Protein AF-A0A7V9UAE3-F1 (afdb_monomer_lite)

pLDDT: mean 93.54, std 8.23, range [60.16, 98.69]

Radius of gyration: 12.97 Å; chains: 1; bounding box: 30×22×30 Å

Sequence (41 aa):
MTVNPALMELAGRRDLGVLATIKRDGRPQLSHVNFALDASR

Structure (mmCIF, N/CA/C/O backbone):
data_AF-A0A7V9UAE3-F1
#
_entry.id   AF-A0A7V9UAE3-F1
#
loop_
_atom_site.group_PDB
_atom_site.id
_atom_site.type_symbol
_atom_site.label_atom_id
_atom_site.label_alt_id
_atom_site.label_comp_id
_atom_site.label_asym_id
_atom_site.label_entity_id
_atom_site.label_seq_id
_atom_site.pdbx_PDB_ins_code
_atom_site.Cartn_x
_atom_site.Cartn_y
_atom_site.Cartn_z
_atom_site.occupancy
_atom_site.B_iso_or_equiv
_atom_site.auth_seq_id
_atom_site.auth_comp_id
_atom_site.auth_asym_id
_atom_site.auth_atom_id
_atom_site.pdbx_PDB_model_num
ATOM 1 N N . MET A 1 1 ? 11.653 13.929 -3.534 1.00 65.69 1 MET A N 1
ATOM 2 C CA . MET A 1 1 ? 11.543 12.597 -2.904 1.00 65.69 1 MET A CA 1
ATOM 3 C C . MET A 1 1 ? 12.209 11.610 -3.846 1.00 65.69 1 MET A C 1
ATOM 5 O O . MET A 1 1 ? 11.730 11.481 -4.963 1.00 65.69 1 MET A O 1
ATOM 9 N N . THR A 1 2 ? 13.336 11.007 -3.466 1.00 84.75 2 THR A N 1
ATOM 10 C CA . TH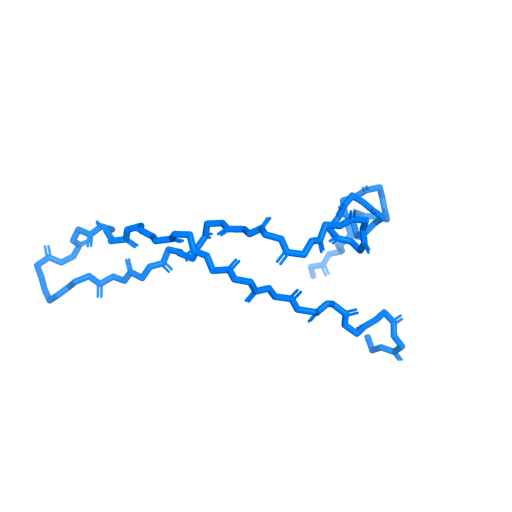R A 1 2 ? 14.031 10.026 -4.319 1.00 84.75 2 THR A CA 1
ATOM 11 C C . THR A 1 2 ? 13.556 8.635 -3.939 1.00 84.75 2 THR A C 1
ATOM 13 O O . THR A 1 2 ? 13.629 8.262 -2.769 1.00 84.75 2 THR A O 1
ATOM 16 N N . VAL A 1 3 ? 13.043 7.882 -4.906 1.00 85.69 3 VAL A N 1
ATOM 17 C CA . VAL A 1 3 ? 12.595 6.506 -4.681 1.00 85.69 3 VAL A CA 1
ATOM 18 C C . VAL A 1 3 ? 13.799 5.568 -4.792 1.00 85.69 3 VAL A C 1
ATOM 20 O O . VAL A 1 3 ? 14.608 5.702 -5.707 1.00 85.69 3 VAL A O 1
ATOM 23 N N . ASN A 1 4 ? 13.949 4.641 -3.843 1.00 93.44 4 ASN A N 1
ATOM 24 C CA . ASN A 1 4 ? 15.055 3.683 -3.836 1.00 93.44 4 ASN A CA 1
ATOM 25 C C . ASN A 1 4 ? 14.839 2.605 -4.926 1.00 93.44 4 ASN A C 1
ATOM 27 O O . ASN A 1 4 ? 13.815 1.917 -4.874 1.00 93.44 4 ASN A O 1
ATOM 31 N N . PRO A 1 5 ? 15.791 2.399 -5.860 1.00 92.50 5 PRO A N 1
ATOM 32 C CA . PRO A 1 5 ? 15.667 1.401 -6.925 1.00 92.50 5 PRO A CA 1
ATOM 33 C C . PRO A 1 5 ? 15.404 -0.025 -6.426 1.00 92.50 5 PRO A C 1
ATOM 35 O O . PRO A 1 5 ? 14.583 -0.732 -7.005 1.00 92.50 5 PRO A O 1
ATOM 38 N N . ALA A 1 6 ? 16.021 -0.431 -5.312 1.00 94.69 6 ALA A N 1
ATOM 39 C CA . ALA A 1 6 ? 15.817 -1.763 -4.742 1.00 94.69 6 ALA A CA 1
ATOM 40 C C . ALA A 1 6 ? 14.383 -1.964 -4.216 1.00 94.69 6 ALA A C 1
ATOM 42 O O . ALA A 1 6 ? 13.859 -3.077 -4.243 1.00 94.69 6 ALA A O 1
ATOM 43 N N . LEU A 1 7 ? 13.716 -0.891 -3.768 1.00 93.44 7 LEU A N 1
ATOM 44 C CA . LEU A 1 7 ? 12.310 -0.959 -3.351 1.00 93.44 7 LEU A CA 1
ATOM 45 C C . LEU A 1 7 ? 11.365 -1.058 -4.554 1.00 93.44 7 LEU A C 1
ATOM 47 O O . LEU A 1 7 ? 10.370 -1.777 -4.481 1.00 93.44 7 LEU A O 1
ATOM 51 N N . MET A 1 8 ? 11.687 -0.392 -5.665 1.00 92.81 8 MET A N 1
ATOM 52 C CA . MET A 1 8 ? 10.907 -0.500 -6.905 1.00 92.81 8 MET A CA 1
ATOM 53 C C . MET A 1 8 ?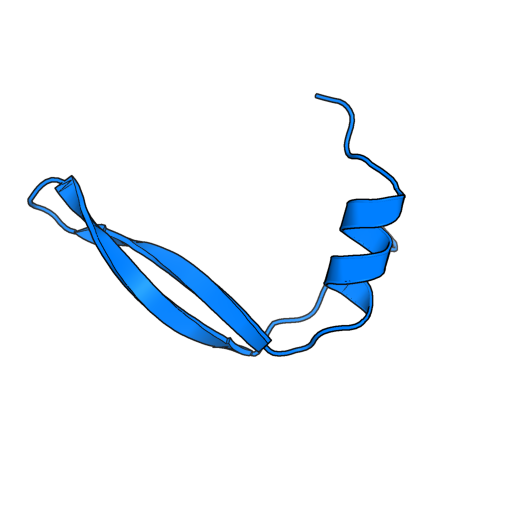 11.026 -1.886 -7.528 1.00 92.81 8 MET A C 1
ATOM 55 O O . MET A 1 8 ? 10.024 -2.461 -7.944 1.00 92.81 8 MET A O 1
ATOM 59 N N . GLU A 1 9 ? 12.230 -2.456 -7.526 1.00 94.25 9 GLU A N 1
ATOM 60 C CA . GLU A 1 9 ? 12.451 -3.830 -7.971 1.00 94.25 9 GLU A CA 1
ATOM 61 C C . GLU A 1 9 ? 11.658 -4.832 -7.119 1.00 94.25 9 GLU A C 1
ATOM 63 O O . GLU A 1 9 ? 11.021 -5.740 -7.655 1.00 94.25 9 GLU A O 1
ATOM 68 N N . LEU A 1 10 ? 11.643 -4.651 -5.793 1.00 94.00 10 LEU A N 1
ATOM 69 C CA . LEU A 1 10 ? 10.842 -5.482 -4.896 1.00 94.00 10 LEU A CA 1
ATOM 70 C C . LEU A 1 10 ? 9.345 -5.383 -5.214 1.00 94.00 10 LEU A C 1
ATOM 72 O O . LEU A 1 10 ? 8.675 -6.413 -5.276 1.00 94.00 10 LEU A O 1
ATOM 76 N N . ALA A 1 11 ? 8.826 -4.170 -5.414 1.00 93.94 11 ALA A N 1
ATOM 77 C CA . ALA A 1 11 ? 7.419 -3.944 -5.727 1.00 93.94 11 ALA A CA 1
ATOM 78 C C . ALA A 1 11 ? 7.026 -4.526 -7.096 1.00 93.94 11 ALA A C 1
ATOM 80 O O . ALA A 1 11 ? 5.976 -5.149 -7.206 1.00 93.94 11 ALA A O 1
ATOM 81 N N . GLY A 1 12 ? 7.885 -4.402 -8.114 1.00 94.94 12 GLY A N 1
ATOM 82 C CA . GLY A 1 12 ? 7.627 -4.923 -9.462 1.00 94.94 12 GLY A CA 1
ATOM 83 C C . GLY A 1 12 ? 7.619 -6.452 -9.571 1.00 94.94 12 GLY A C 1
ATOM 84 O O . GLY A 1 12 ? 7.085 -6.995 -10.531 1.00 94.94 12 GLY A O 1
ATOM 85 N N . ARG A 1 13 ? 8.179 -7.167 -8.586 1.00 96.25 13 ARG A N 1
ATOM 86 C CA . ARG A 1 13 ? 8.185 -8.642 -8.526 1.00 96.25 13 ARG A CA 1
ATOM 87 C C . ARG A 1 13 ? 6.955 -9.235 -7.826 1.00 96.25 13 ARG A C 1
ATOM 89 O O . ARG A 1 13 ? 6.912 -10.446 -7.609 1.00 96.25 13 ARG A O 1
ATOM 96 N N . ARG A 1 14 ? 5.999 -8.409 -7.393 1.00 94.62 14 ARG A N 1
ATOM 97 C CA . ARG A 1 14 ? 4.817 -8.827 -6.628 1.00 94.62 14 ARG A CA 1
ATOM 98 C C . ARG A 1 14 ? 3.551 -8.368 -7.334 1.00 94.62 14 ARG A C 1
ATOM 100 O O . ARG A 1 14 ? 3.530 -7.312 -7.951 1.00 94.62 14 ARG A O 1
ATOM 107 N N . ASP A 1 15 ? 2.493 -9.146 -7.173 1.00 95.75 15 ASP A N 1
ATOM 108 C CA . ASP A 1 15 ? 1.147 -8.840 -7.650 1.00 95.75 15 ASP A CA 1
ATOM 109 C C . ASP A 1 15 ? 0.127 -8.765 -6.504 1.00 95.75 15 ASP A C 1
ATOM 111 O O . ASP A 1 15 ? -1.048 -8.550 -6.770 1.00 95.75 15 ASP A O 1
ATOM 115 N N . LEU A 1 16 ? 0.566 -8.919 -5.245 1.00 97.31 16 LEU A N 1
ATOM 116 C CA . LEU A 1 16 ? -0.242 -8.874 -4.024 1.00 97.31 16 LEU A CA 1
ATOM 117 C C . LEU A 1 16 ? 0.383 -7.917 -3.003 1.00 97.31 16 LEU A C 1
ATOM 119 O O . LEU A 1 16 ? 1.568 -8.027 -2.677 1.00 97.31 16 LEU A O 1
ATOM 123 N N . GLY A 1 17 ? -0.424 -7.003 -2.467 1.00 97.44 17 GLY A N 1
ATOM 124 C CA . GLY A 1 17 ? 0.005 -6.018 -1.477 1.00 97.44 17 GLY A CA 1
ATOM 125 C C . GLY A 1 17 ? -1.060 -5.724 -0.426 1.00 97.44 17 GLY A C 1
ATOM 126 O O . GLY A 1 17 ? -2.211 -6.145 -0.542 1.00 97.44 17 GLY A O 1
ATOM 127 N N . VAL A 1 18 ? -0.665 -4.985 0.612 1.00 98.25 18 VAL A N 1
ATOM 128 C CA . VAL A 1 18 ? -1.590 -4.448 1.616 1.00 98.25 18 VAL A CA 1
ATOM 129 C C . VAL A 1 18 ? -1.953 -3.018 1.229 1.00 98.25 18 VAL A C 1
ATOM 131 O O . VAL A 1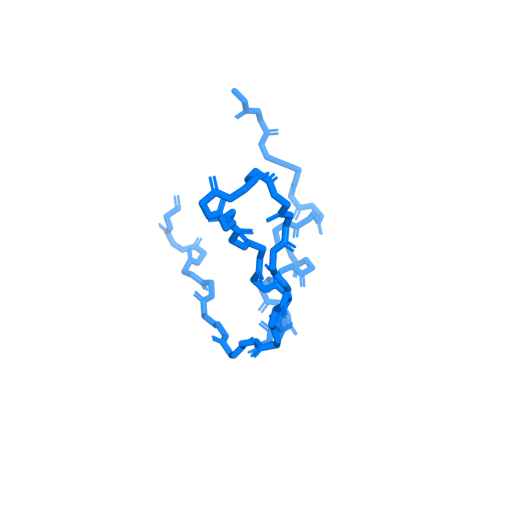 18 ? -1.109 -2.125 1.291 1.00 98.25 18 VAL A O 1
ATOM 134 N N . LEU A 1 19 ? -3.214 -2.790 0.868 1.00 98.31 19 LEU A N 1
ATOM 135 C CA . LEU A 1 19 ? -3.763 -1.446 0.730 1.00 98.31 19 LEU A CA 1
ATOM 136 C C . LEU A 1 19 ? -4.155 -0.925 2.114 1.00 98.31 19 LEU A C 1
ATOM 138 O O . LEU A 1 19 ? -5.011 -1.512 2.781 1.00 98.31 19 LEU A O 1
ATOM 142 N N . ALA A 1 20 ? -3.537 0.184 2.520 1.00 98.38 20 ALA A N 1
ATOM 143 C CA . ALA A 1 20 ? -3.912 0.930 3.711 1.00 98.38 20 ALA A CA 1
ATOM 144 C C . ALA A 1 20 ? -4.822 2.102 3.326 1.00 98.38 20 ALA A C 1
ATOM 146 O O . ALA A 1 20 ? -4.403 3.020 2.623 1.00 98.38 20 ALA A O 1
ATOM 147 N N . THR A 1 21 ? -6.062 2.080 3.803 1.00 98.50 21 THR A N 1
ATOM 148 C CA . THR A 1 21 ? -6.987 3.217 3.724 1.00 98.50 21 THR A CA 1
ATOM 149 C C . THR A 1 21 ? -7.220 3.802 5.114 1.00 98.50 21 THR A C 1
ATOM 151 O O . THR A 1 21 ? -6.816 3.220 6.123 1.00 98.50 21 THR A O 1
ATOM 154 N N . ILE A 1 22 ? -7.857 4.969 5.188 1.00 98.50 22 ILE A N 1
ATOM 155 C CA . ILE A 1 22 ? -8.173 5.636 6.453 1.00 98.50 22 ILE A CA 1
ATOM 156 C C . ILE A 1 22 ? -9.692 5.640 6.621 1.00 98.50 22 ILE A C 1
ATOM 158 O O . ILE A 1 22 ? -10.421 6.140 5.764 1.00 98.50 22 ILE A O 1
ATOM 162 N N . LYS A 1 23 ? -10.182 5.072 7.726 1.00 98.19 23 LYS A N 1
ATOM 163 C CA . LYS A 1 23 ? -11.603 5.120 8.091 1.00 98.19 23 LYS A CA 1
ATOM 164 C C . LYS A 1 23 ? -11.990 6.523 8.564 1.00 98.19 23 LYS A C 1
ATOM 166 O O . LYS A 1 23 ? -11.145 7.323 8.951 1.00 98.19 23 LYS A O 1
ATOM 171 N N . ARG A 1 24 ? -13.296 6.801 8.636 1.00 98.25 24 ARG A N 1
ATOM 172 C CA . ARG A 1 24 ? -13.822 8.080 9.158 1.00 98.25 24 ARG A CA 1
ATOM 173 C C . ARG A 1 24 ? -13.332 8.415 10.575 1.00 98.25 24 ARG A C 1
ATOM 175 O O . ARG A 1 24 ? -13.199 9.586 10.900 1.00 98.25 24 ARG A O 1
ATOM 182 N N . ASP A 1 25 ? -13.072 7.406 11.404 1.00 97.81 25 ASP A N 1
ATOM 183 C CA . ASP A 1 25 ? -12.550 7.568 12.769 1.00 97.81 25 ASP A CA 1
ATOM 184 C C . ASP A 1 25 ? -11.018 7.736 12.832 1.00 97.81 25 ASP A C 1
ATOM 186 O O . ASP A 1 25 ? -10.433 7.689 13.911 1.00 97.81 25 ASP A O 1
ATOM 190 N N . GLY A 1 26 ? -10.359 7.903 11.682 1.00 98.38 26 GLY A N 1
A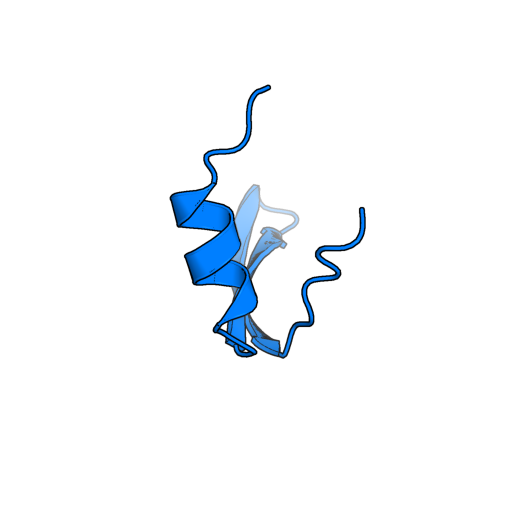TOM 191 C CA . GLY A 1 26 ? -8.915 8.090 11.568 1.00 98.38 26 GLY A CA 1
ATOM 192 C C . GLY A 1 26 ? -8.098 6.803 11.680 1.00 98.38 26 GLY A C 1
ATOM 193 O O . GLY A 1 26 ? -6.888 6.836 11.462 1.00 98.38 26 GLY A O 1
ATOM 194 N N . ARG A 1 27 ? -8.718 5.655 11.985 1.00 98.56 27 ARG A N 1
ATOM 195 C CA . ARG A 1 27 ? -7.986 4.390 12.094 1.00 98.56 27 ARG A CA 1
ATOM 196 C C . ARG A 1 27 ? -7.654 3.824 10.710 1.00 98.56 27 ARG A C 1
ATOM 198 O O . ARG A 1 27 ? -8.504 3.873 9.813 1.00 98.56 27 ARG A O 1
ATOM 205 N N . PRO A 1 28 ? -6.468 3.216 10.536 1.00 98.62 28 PRO A N 1
ATOM 206 C CA . PRO A 1 28 ? -6.157 2.478 9.323 1.00 98.62 28 PRO A CA 1
ATOM 207 C C . PRO A 1 28 ? -7.125 1.311 9.097 1.00 98.62 28 PRO A C 1
ATOM 209 O O . PRO A 1 28 ? -7.540 0.617 10.030 1.00 98.62 28 PRO A O 1
ATOM 212 N N . GLN A 1 29 ? -7.454 1.068 7.836 1.00 98.62 29 GLN A N 1
ATOM 213 C CA . GLN A 1 29 ? -8.072 -0.161 7.359 1.00 98.62 29 GLN A CA 1
ATOM 214 C C . GLN A 1 29 ? -7.110 -0.819 6.379 1.00 98.62 29 GLN A C 1
ATOM 216 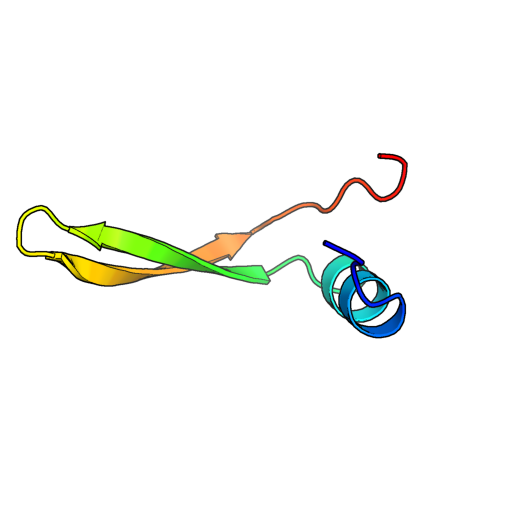O O . GLN A 1 29 ? -6.577 -0.158 5.494 1.00 98.62 29 GLN A O 1
ATOM 221 N N . LEU A 1 30 ? -6.864 -2.112 6.583 1.00 98.69 30 LEU A N 1
ATOM 222 C CA . LEU A 1 30 ? -5.919 -2.896 5.799 1.00 98.69 30 LEU A CA 1
ATOM 223 C C . LEU A 1 30 ? -6.679 -3.960 5.015 1.00 98.69 30 LEU A C 1
ATOM 225 O O . LEU A 1 30 ? -7.576 -4.609 5.557 1.00 98.69 30 LEU A O 1
ATOM 229 N N . SER A 1 31 ? -6.312 -4.142 3.753 1.00 98.31 31 SER A N 1
ATOM 230 C CA . SER A 1 31 ? -6.861 -5.192 2.895 1.00 98.31 31 SER A CA 1
ATOM 231 C C . SER A 1 31 ? -5.794 -5.730 1.951 1.00 98.31 31 SER A C 1
ATOM 233 O O . SER A 1 31 ? -4.937 -4.978 1.491 1.00 98.31 31 SER A O 1
ATOM 235 N N . HIS A 1 32 ? -5.834 -7.034 1.674 1.00 98.50 32 HIS A N 1
ATOM 236 C CA . HIS A 1 32 ? -5.049 -7.615 0.591 1.00 98.50 32 HIS A CA 1
ATOM 237 C C . HIS A 1 32 ? -5.678 -7.237 -0.746 1.00 98.50 32 HIS A C 1
ATOM 239 O O . HIS A 1 32 ? -6.880 -7.419 -0.935 1.00 98.50 32 HIS A O 1
ATOM 245 N N . VAL A 1 33 ? -4.861 -6.729 -1.662 1.00 98.06 33 VAL A N 1
ATOM 246 C CA . VAL A 1 33 ? -5.280 -6.377 -3.018 1.00 98.06 33 VAL A CA 1
ATOM 247 C C . VAL A 1 33 ? -4.266 -6.892 -4.021 1.00 98.06 33 VAL A C 1
ATOM 249 O O . VAL A 1 33 ? -3.057 -6.838 -3.769 1.00 98.06 33 VAL A O 1
ATOM 252 N N . ASN A 1 34 ? -4.753 -7.348 -5.171 1.00 98.31 34 ASN A N 1
ATOM 253 C CA . ASN A 1 34 ? -3.884 -7.500 -6.321 1.00 98.31 34 ASN A CA 1
ATOM 254 C C . ASN A 1 34 ? -3.522 -6.117 -6.877 1.00 98.31 34 ASN A C 1
ATOM 256 O O . ASN A 1 34 ? -4.360 -5.212 -6.876 1.00 98.31 34 ASN A O 1
ATOM 260 N N . PHE A 1 35 ? -2.292 -5.942 -7.351 1.00 96.75 35 PHE A N 1
ATOM 261 C CA . PHE A 1 35 ? -1.842 -4.691 -7.961 1.00 96.75 35 PHE A CA 1
ATOM 262 C C . PHE A 1 35 ? -0.914 -4.949 -9.151 1.00 96.75 35 PHE A C 1
ATOM 264 O O . PHE A 1 35 ? -0.356 -6.034 -9.292 1.00 96.75 35 PHE A O 1
ATOM 271 N N . ALA A 1 36 ? -0.743 -3.932 -9.996 1.00 95.50 36 ALA A N 1
ATOM 272 C CA . ALA A 1 36 ? 0.225 -3.932 -11.085 1.00 95.50 36 ALA A CA 1
ATOM 273 C C . ALA A 1 36 ? 1.054 -2.646 -11.020 1.00 95.50 36 ALA A C 1
ATOM 275 O O . ALA A 1 36 ? 0.496 -1.548 -10.967 1.00 95.50 36 ALA A O 1
ATOM 276 N N . LEU A 1 37 ? 2.380 -2.789 -11.000 1.00 94.00 37 LEU A N 1
ATOM 277 C CA . LEU A 1 37 ? 3.308 -1.666 -11.063 1.00 94.00 37 LEU A CA 1
ATOM 278 C C . LEU A 1 37 ? 3.698 -1.407 -12.520 1.00 94.00 37 LEU A C 1
ATOM 280 O O . LEU A 1 37 ? 4.283 -2.272 -13.169 1.00 94.00 37 LEU A O 1
ATOM 284 N N . ASP A 1 38 ? 3.414 -0.204 -13.011 1.00 91.75 38 ASP A N 1
ATOM 285 C CA . ASP A 1 38 ? 3.941 0.277 -14.287 1.00 91.75 38 ASP A CA 1
ATOM 286 C C . ASP A 1 38 ? 5.319 0.909 -14.059 1.00 91.75 38 ASP A C 1
ATOM 288 O O . ASP A 1 38 ? 5.421 2.017 -13.543 1.00 91.75 38 ASP A O 1
ATOM 292 N N . ALA A 1 39 ? 6.380 0.184 -14.419 1.00 82.06 39 ALA A N 1
ATOM 293 C CA . ALA A 1 39 ? 7.762 0.638 -14.265 1.00 82.06 39 ALA A CA 1
ATOM 294 C C . ALA A 1 39 ? 8.238 1.577 -15.393 1.00 82.06 39 ALA A C 1
ATOM 296 O O . ALA A 1 39 ? 9.398 1.986 -15.391 1.00 82.06 39 ALA A O 1
ATOM 297 N N . SER A 1 40 ? 7.381 1.888 -16.376 1.00 81.25 40 SER A N 1
ATOM 298 C CA . SER A 1 40 ? 7.699 2.821 -17.467 1.00 81.25 40 SER A CA 1
ATOM 299 C C . SER A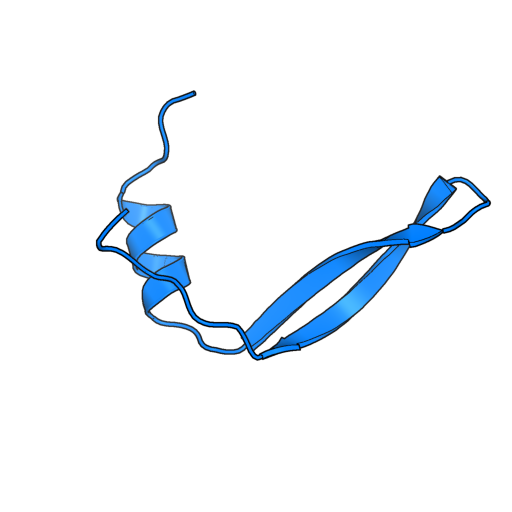 1 40 ? 7.430 4.293 -17.119 1.00 81.25 40 SER A C 1
ATOM 301 O O . SER A 1 40 ? 7.735 5.181 -17.920 1.00 81.25 40 SER A O 1
ATOM 303 N N . ARG A 1 41 ? 6.888 4.551 -15.924 1.00 60.16 41 ARG A N 1
ATOM 304 C CA . ARG A 1 41 ? 6.619 5.869 -15.338 1.00 60.16 41 ARG A CA 1
ATOM 305 C C . ARG A 1 41 ? 7.361 6.048 -14.021 1.00 60.16 41 ARG A C 1
ATOM 307 O O . ARG A 1 41 ? 7.702 7.216 -13.733 1.00 60.16 41 ARG A O 1
#

Foldseek 3Di:
DDDDPVVVVVVQVDQWDWDWDADPVRDTDTDIDGDHDDPVD

Secondary structure (DSSP, 8-state):
-PPPHHHHHHHHT-SEEEEEEE-TTS-EEEEEEE----TT-